Protein AF-A0A7C3ARA4-F1 (afdb_monomer_lite)

Sequence (103 aa):
MDFLKGLVISLLSLFLFLSLSMFGEMLMLNHTLLDPDFVISQVDRLNIPSLAEELLSEQISQEEEFMAEVLSNTVADLEPWMKEQASVLIHSGYTTLWKGVKA

Structure (mmCIF, N/CA/C/O backbone):
data_AF-A0A7C3ARA4-F1
#
_entry.id   AF-A0A7C3ARA4-F1
#
loop_
_atom_site.group_PDB
_atom_site.id
_atom_site.type_symbol
_atom_site.label_atom_id
_atom_site.label_alt_id
_atom_site.label_comp_id
_atom_site.label_asym_id
_atom_site.label_entity_id
_atom_site.label_seq_id
_atom_site.pdbx_PDB_ins_code
_atom_site.Cartn_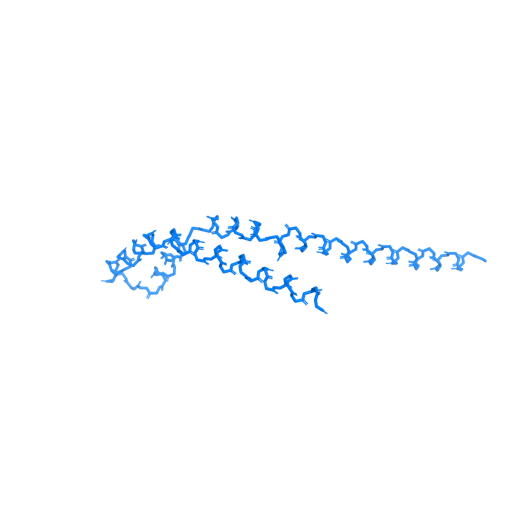x
_atom_site.Cartn_y
_atom_site.Cartn_z
_atom_site.occupancy
_atom_site.B_iso_or_equiv
_atom_site.auth_seq_id
_atom_site.auth_comp_id
_atom_site.auth_asym_id
_atom_site.auth_atom_id
_atom_site.pdbx_PDB_model_num
ATOM 1 N N . MET A 1 1 ? 35.721 9.529 -36.035 1.00 63.72 1 MET A N 1
ATOM 2 C CA . MET A 1 1 ? 34.498 8.685 -36.036 1.00 63.72 1 MET A CA 1
ATOM 3 C C . MET A 1 1 ? 34.077 8.278 -34.623 1.00 63.72 1 MET A C 1
ATOM 5 O O . MET A 1 1 ? 32.990 7.740 -34.454 1.00 63.72 1 MET A O 1
ATOM 9 N N . ASP A 1 2 ? 34.886 8.586 -33.608 1.00 78.88 2 ASP A N 1
ATOM 10 C CA . ASP A 1 2 ? 34.669 8.121 -32.233 1.00 78.88 2 ASP A CA 1
ATOM 11 C C . ASP A 1 2 ? 33.705 9.016 -31.445 1.00 78.88 2 ASP A C 1
ATOM 13 O O . ASP A 1 2 ? 32.914 8.517 -30.652 1.00 78.88 2 ASP A O 1
ATOM 17 N N . PHE A 1 3 ? 33.665 10.316 -31.758 1.00 84.88 3 PHE A N 1
ATOM 18 C CA . PHE A 1 3 ? 32.696 11.253 -31.178 1.00 84.88 3 PHE A CA 1
ATOM 19 C C . PHE A 1 3 ? 31.244 10.912 -31.550 1.00 84.88 3 PHE A C 1
ATOM 21 O O . PHE A 1 3 ? 30.381 10.840 -30.680 1.00 84.88 3 PHE A O 1
ATOM 28 N N . LEU A 1 4 ? 30.975 10.626 -32.833 1.00 90.44 4 LEU A N 1
ATOM 29 C CA . LEU A 1 4 ? 29.634 10.237 -33.290 1.00 90.44 4 LEU A CA 1
ATOM 30 C C . LEU A 1 4 ? 29.177 8.922 -32.640 1.00 90.44 4 LEU A C 1
ATOM 32 O O . LEU A 1 4 ? 28.020 8.795 -32.255 1.00 90.44 4 LEU A O 1
ATOM 36 N N . LYS A 1 5 ? 30.094 7.958 -32.484 1.00 88.75 5 LYS A N 1
ATOM 37 C CA . LYS A 1 5 ? 29.816 6.694 -31.790 1.00 88.75 5 LYS A CA 1
ATOM 38 C C . LYS A 1 5 ? 29.474 6.927 -30.320 1.00 88.75 5 LYS A C 1
ATOM 40 O O . LYS A 1 5 ? 28.492 6.368 -29.847 1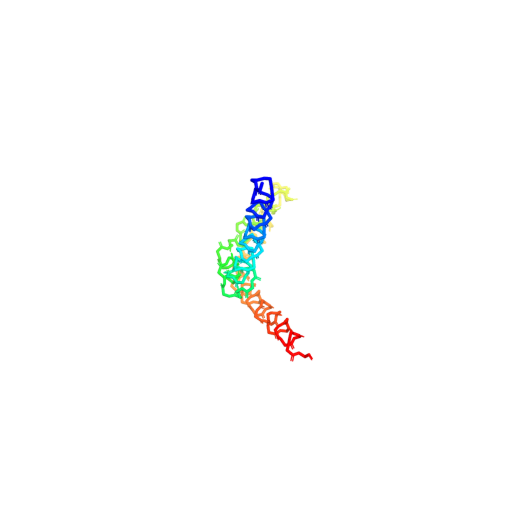.00 88.75 5 LYS A O 1
ATOM 45 N N . GLY A 1 6 ? 30.229 7.778 -29.624 1.00 90.38 6 GLY A N 1
ATOM 46 C CA . GLY A 1 6 ? 29.935 8.154 -28.240 1.00 90.38 6 GLY A CA 1
ATOM 47 C C . GLY A 1 6 ? 28.564 8.819 -28.090 1.00 90.38 6 GLY A C 1
ATOM 48 O O . GLY A 1 6 ? 27.806 8.465 -27.190 1.00 90.38 6 GLY A O 1
ATOM 49 N N . LEU A 1 7 ? 28.208 9.713 -29.018 1.00 93.06 7 LEU A N 1
ATOM 50 C CA . LEU A 1 7 ? 26.913 10.395 -29.022 1.00 93.06 7 LEU A CA 1
ATOM 51 C C . LEU A 1 7 ? 25.751 9.420 -29.256 1.00 93.06 7 LEU A C 1
ATOM 53 O O . LEU A 1 7 ? 24.760 9.472 -28.534 1.00 93.06 7 LEU A O 1
ATOM 57 N N . VAL A 1 8 ? 25.887 8.484 -30.200 1.00 95.06 8 VAL A N 1
ATOM 58 C CA . VAL A 1 8 ? 24.871 7.448 -30.458 1.00 95.06 8 VAL A CA 1
ATOM 59 C C . VAL A 1 8 ? 24.712 6.507 -29.263 1.00 95.06 8 VAL A C 1
ATOM 61 O O . VAL A 1 8 ? 23.586 6.201 -28.882 1.00 95.06 8 VAL A O 1
ATOM 64 N N . ILE A 1 9 ? 25.812 6.077 -28.638 1.00 95.06 9 ILE A N 1
ATOM 65 C CA . ILE A 1 9 ? 25.767 5.196 -27.460 1.00 95.06 9 ILE A CA 1
ATOM 66 C C . ILE A 1 9 ? 25.109 5.911 -26.277 1.00 95.06 9 ILE A C 1
ATOM 68 O O . ILE A 1 9 ? 24.268 5.323 -25.597 1.00 95.06 9 ILE A O 1
ATOM 72 N N . SER A 1 10 ? 25.442 7.183 -26.050 1.00 94.69 10 SER A N 1
ATOM 73 C CA . SER A 1 10 ? 24.817 7.998 -25.005 1.00 94.69 10 SER A CA 1
ATOM 74 C C . SER A 1 10 ? 23.316 8.169 -25.244 1.00 94.69 10 SER A C 1
ATOM 76 O O . SER A 1 10 ? 22.527 7.924 -24.333 1.00 94.69 10 SER A O 1
ATOM 78 N N . LEU A 1 11 ? 22.912 8.497 -26.475 1.00 95.44 11 LEU A N 1
ATOM 79 C CA . LEU A 1 11 ? 21.505 8.669 -26.834 1.00 95.44 11 LEU A CA 1
ATOM 80 C C . LEU A 1 11 ? 20.716 7.360 -26.691 1.00 95.44 11 LEU A C 1
ATOM 82 O O . LEU A 1 11 ? 19.608 7.363 -26.163 1.00 95.44 11 LEU A O 1
ATOM 86 N N . LEU A 1 12 ? 21.304 6.235 -27.104 1.00 95.19 12 LEU A N 1
ATOM 87 C CA . LEU A 1 12 ? 20.699 4.911 -26.966 1.00 95.19 12 LEU A CA 1
ATOM 88 C C . LEU A 1 12 ? 20.536 4.514 -25.493 1.00 95.19 12 LEU A C 1
ATOM 90 O O . LEU A 1 12 ? 19.495 3.988 -25.109 1.00 95.19 12 LEU A O 1
ATOM 94 N N . SER A 1 13 ? 21.541 4.806 -24.666 1.00 94.44 13 SER A N 1
ATOM 95 C CA . SER A 1 13 ? 21.509 4.522 -23.227 1.00 94.44 13 SER A CA 1
ATOM 96 C C . SER A 1 13 ? 20.455 5.369 -22.518 1.00 94.44 13 SER A C 1
ATOM 98 O O . SER A 1 13 ? 19.724 4.858 -21.676 1.00 94.44 13 SER A O 1
ATOM 100 N N . LEU A 1 14 ? 20.329 6.643 -22.902 1.00 95.94 14 LEU A N 1
ATOM 101 C CA . LEU A 1 14 ? 19.285 7.539 -22.412 1.00 95.94 14 LEU A CA 1
ATOM 102 C C . LEU A 1 14 ? 17.892 7.027 -22.797 1.00 95.94 14 LEU A C 1
ATOM 104 O O . LEU A 1 14 ? 17.004 6.962 -21.954 1.00 95.94 14 LEU A O 1
ATOM 108 N N . PHE A 1 15 ? 17.705 6.626 -24.055 1.00 95.25 15 PHE A N 1
ATOM 109 C CA . PHE A 1 15 ? 16.422 6.113 -24.530 1.00 95.25 15 PHE A CA 1
ATOM 110 C C . PHE A 1 15 ? 16.018 4.832 -23.794 1.00 95.25 15 PHE A C 1
ATOM 112 O O . PHE A 1 15 ? 14.872 4.681 -23.374 1.00 95.25 15 PHE A O 1
ATOM 119 N N . LEU A 1 16 ? 16.979 3.934 -23.575 1.00 94.06 16 LEU A N 1
ATOM 120 C CA . LEU A 1 16 ? 16.767 2.701 -22.828 1.00 94.06 16 LEU A CA 1
ATOM 121 C C . LEU A 1 16 ? 16.455 2.978 -21.351 1.00 94.06 16 LEU A C 1
ATOM 123 O O . LEU A 1 16 ? 15.539 2.375 -20.799 1.00 94.06 16 LEU A O 1
ATOM 127 N N . PHE A 1 17 ? 17.156 3.929 -20.733 1.00 95.56 17 PHE A N 1
ATOM 128 C CA . PHE A 1 17 ? 16.892 4.363 -19.362 1.00 95.56 17 PHE A CA 1
ATOM 129 C C . PHE A 1 17 ? 15.484 4.950 -19.197 1.00 95.56 17 PHE A C 1
ATOM 131 O O . PHE A 1 17 ? 14.776 4.6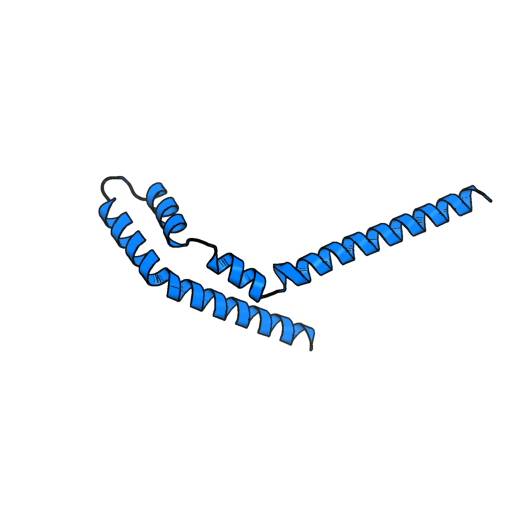00 -18.252 1.00 95.56 17 PHE A O 1
ATOM 138 N N . LEU A 1 18 ? 15.054 5.799 -20.135 1.00 93.31 18 LEU A N 1
ATOM 139 C CA . LEU A 1 18 ? 13.709 6.375 -20.137 1.00 93.31 18 LEU A CA 1
ATOM 140 C C . LEU A 1 18 ? 12.639 5.299 -20.331 1.00 93.31 18 LEU A C 1
ATOM 142 O O . LEU A 1 18 ? 11.655 5.278 -19.594 1.00 93.31 18 LEU A O 1
ATOM 146 N N . SER A 1 19 ? 12.858 4.375 -21.272 1.00 93.69 19 SER A N 1
ATOM 147 C CA . SER A 1 19 ? 11.951 3.249 -21.500 1.00 93.69 19 SER A CA 1
ATOM 148 C C . SER A 1 19 ? 11.796 2.395 -20.245 1.00 93.69 19 SER A C 1
ATOM 150 O O . SER A 1 19 ? 10.679 2.013 -19.908 1.00 93.69 19 SER A O 1
ATOM 152 N N . LEU A 1 20 ? 12.895 2.094 -19.550 1.00 90.94 20 LEU A N 1
ATOM 153 C CA . LEU A 1 20 ? 12.864 1.246 -18.362 1.00 90.94 20 LEU A CA 1
ATOM 154 C C . LEU A 1 20 ? 12.254 1.968 -17.154 1.00 90.94 20 LEU A C 1
ATOM 156 O O . LEU A 1 20 ? 11.509 1.344 -16.405 1.00 90.94 20 LEU A O 1
ATOM 160 N N . SER A 1 21 ? 12.513 3.271 -16.994 1.00 90.50 21 SER A N 1
ATOM 161 C CA . SER A 1 21 ? 11.901 4.080 -15.928 1.00 90.50 21 SER A CA 1
ATOM 162 C C . SER A 1 21 ? 10.385 4.157 -16.086 1.00 90.50 21 SER A C 1
ATOM 164 O O . SER A 1 21 ? 9.661 3.785 -15.168 1.00 90.50 21 SER A O 1
ATOM 166 N N . MET A 1 22 ? 9.892 4.554 -17.267 1.00 88.75 22 MET A N 1
ATOM 167 C CA . MET A 1 22 ? 8.445 4.660 -17.498 1.00 88.75 22 MET A CA 1
ATOM 168 C C . MET A 1 22 ? 7.750 3.302 -17.396 1.00 88.75 22 MET A C 1
ATOM 170 O O . MET A 1 22 ? 6.674 3.201 -16.816 1.00 88.75 22 MET A O 1
ATOM 174 N N . PHE A 1 23 ? 8.357 2.246 -17.944 1.00 85.50 23 PHE A N 1
ATOM 175 C CA . PHE A 1 23 ? 7.773 0.909 -17.887 1.00 85.50 23 PHE A CA 1
ATOM 176 C C . PHE A 1 23 ? 7.777 0.339 -16.464 1.00 85.50 23 PHE A C 1
ATOM 178 O O . PHE A 1 23 ? 6.808 -0.301 -16.066 1.00 85.50 23 PHE A O 1
ATOM 185 N N . GLY A 1 24 ? 8.825 0.604 -15.680 1.00 84.00 24 GLY A N 1
ATOM 186 C CA . GLY A 1 24 ? 8.902 0.211 -14.275 1.00 84.00 24 GLY A CA 1
ATOM 187 C C . GLY A 1 24 ? 7.809 0.867 -13.435 1.00 84.00 24 GLY A C 1
ATOM 188 O O . GLY A 1 24 ? 7.090 0.170 -12.721 1.00 84.00 24 GLY A O 1
ATOM 189 N N . GLU A 1 25 ? 7.626 2.181 -13.576 1.00 80.31 25 GLU A N 1
ATOM 190 C CA . GLU A 1 25 ? 6.548 2.909 -12.899 1.00 80.31 25 GLU A CA 1
ATOM 191 C C . GLU A 1 25 ? 5.169 2.428 -13.358 1.00 80.31 25 GLU A C 1
ATOM 193 O O . GLU A 1 25 ? 4.314 2.140 -12.526 1.00 80.31 25 GLU A O 1
ATOM 198 N N . MET A 1 26 ? 4.955 2.257 -14.665 1.00 79.69 26 MET A N 1
ATOM 199 C CA . MET A 1 26 ? 3.679 1.787 -15.210 1.00 79.69 26 MET A CA 1
ATOM 200 C C . MET A 1 26 ? 3.327 0.373 -14.737 1.00 79.69 26 MET A C 1
ATOM 202 O O . MET A 1 26 ? 2.176 0.119 -14.390 1.00 79.69 26 MET A O 1
ATOM 206 N N . LEU A 1 27 ? 4.297 -0.544 -14.686 1.00 78.25 27 LEU A N 1
ATOM 207 C CA . LEU A 1 27 ? 4.092 -1.885 -14.136 1.00 78.25 27 LEU A CA 1
ATOM 208 C C . LEU A 1 27 ? 3.799 -1.840 -12.639 1.00 78.25 27 LEU A C 1
ATOM 210 O O . LEU A 1 27 ? 2.893 -2.529 -12.175 1.00 78.25 27 LEU A O 1
ATOM 214 N N . MET A 1 28 ? 4.540 -1.029 -11.885 1.00 77.38 28 MET A N 1
ATOM 215 C CA . MET A 1 28 ? 4.319 -0.889 -10.451 1.00 77.38 28 MET A CA 1
ATOM 216 C C . MET A 1 28 ? 2.924 -0.326 -10.176 1.00 77.38 28 MET A C 1
ATOM 218 O O . MET A 1 28 ? 2.210 -0.872 -9.341 1.00 77.38 28 MET A O 1
ATOM 222 N N . LEU A 1 29 ? 2.491 0.690 -10.927 1.00 73.81 29 LEU A N 1
ATOM 223 C CA . LEU A 1 29 ? 1.132 1.226 -10.875 1.00 73.81 29 LEU A CA 1
ATOM 224 C C . LEU A 1 29 ? 0.100 0.160 -11.252 1.00 73.81 29 LEU A C 1
ATOM 226 O O . LEU A 1 29 ? -0.872 -0.003 -10.524 1.00 73.81 29 LEU A O 1
ATOM 230 N N . ASN A 1 30 ? 0.336 -0.608 -12.321 1.00 70.12 30 ASN A N 1
ATOM 231 C CA . ASN A 1 30 ? -0.562 -1.677 -12.760 1.00 70.12 30 ASN A CA 1
ATOM 232 C C . ASN A 1 30 ? -0.787 -2.753 -11.682 1.00 70.12 30 ASN A C 1
ATOM 234 O O . ASN A 1 30 ? -1.889 -3.266 -11.550 1.00 70.12 30 ASN A O 1
ATOM 238 N N . HIS A 1 31 ? 0.253 -3.078 -10.912 1.00 66.75 31 HIS A N 1
ATOM 239 C CA . HIS A 1 31 ? 0.219 -4.117 -9.878 1.00 66.75 31 HIS A CA 1
ATOM 240 C C . HIS A 1 31 ? -0.081 -3.608 -8.459 1.00 66.75 31 HIS A C 1
ATOM 242 O O . HIS A 1 31 ? -0.200 -4.419 -7.548 1.00 66.75 31 HIS A O 1
ATOM 248 N N . THR A 1 32 ? -0.168 -2.292 -8.243 1.00 70.19 32 THR A N 1
ATOM 249 C CA . THR A 1 32 ? -0.464 -1.712 -6.920 1.00 70.19 32 THR A CA 1
ATOM 250 C C . THR A 1 32 ? -1.689 -0.808 -6.974 1.00 70.19 32 THR A C 1
ATOM 252 O O . THR A 1 32 ? -2.744 -1.160 -6.461 1.00 70.19 32 THR A O 1
ATOM 255 N N . LEU A 1 33 ? -1.571 0.350 -7.624 1.00 64.62 33 LEU A N 1
ATOM 256 C CA . LEU A 1 33 ? -2.615 1.376 -7.696 1.00 64.62 33 LEU A CA 1
ATOM 257 C C . LEU A 1 33 ? -3.712 1.098 -8.716 1.00 64.62 33 LEU A C 1
ATOM 259 O O . LEU A 1 33 ? -4.685 1.846 -8.728 1.00 64.62 33 LEU A O 1
ATOM 263 N N . LEU A 1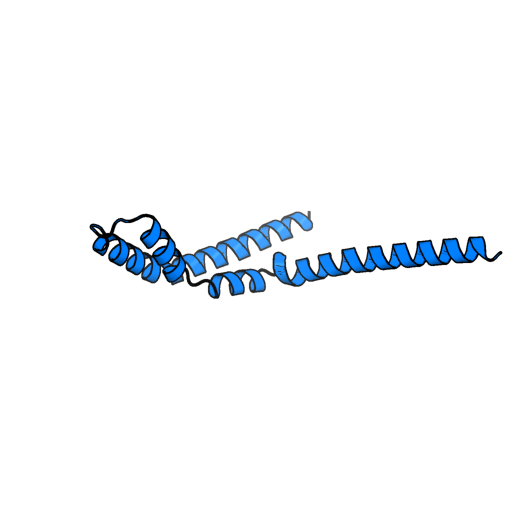 34 ? -3.537 0.104 -9.587 1.00 66.25 34 LEU A N 1
ATOM 264 C CA . LEU A 1 34 ? -4.539 -0.313 -10.563 1.00 66.25 34 LEU A CA 1
ATOM 265 C C . LEU A 1 34 ? -5.045 -1.750 -10.333 1.00 66.25 34 LEU A C 1
ATOM 267 O O . LEU A 1 34 ? -5.851 -2.247 -11.122 1.00 66.25 34 LEU A O 1
ATOM 271 N N . ASP A 1 35 ? -4.589 -2.406 -9.267 1.00 72.75 35 ASP A N 1
ATOM 272 C CA . ASP A 1 35 ? -5.109 -3.702 -8.853 1.00 72.75 35 ASP A CA 1
ATOM 273 C C . ASP A 1 35 ? -6.117 -3.496 -7.704 1.00 72.75 35 ASP A C 1
ATOM 275 O O . ASP A 1 35 ? -5.715 -3.133 -6.590 1.00 72.75 35 ASP A O 1
ATOM 279 N N . PRO A 1 36 ? -7.431 -3.680 -7.943 1.00 72.62 36 PRO A N 1
ATOM 280 C CA . PRO A 1 36 ? -8.437 -3.529 -6.898 1.00 72.62 36 PRO A CA 1
ATOM 281 C C . PRO A 1 36 ? -8.189 -4.478 -5.722 1.00 72.62 36 PRO A C 1
ATOM 283 O O . PRO A 1 36 ? -8.414 -4.075 -4.582 1.00 72.62 36 PRO A O 1
ATOM 286 N N . ASP A 1 37 ? -7.665 -5.682 -5.968 1.00 78.19 37 ASP A N 1
ATOM 287 C CA . ASP A 1 37 ? -7.417 -6.675 -4.921 1.00 78.19 37 ASP A CA 1
ATOM 288 C C . ASP A 1 37 ? -6.264 -6.225 -4.009 1.00 78.19 37 ASP A C 1
ATOM 290 O O . ASP A 1 37 ? -6.333 -6.375 -2.785 1.00 78.19 37 ASP A O 1
ATOM 294 N N . PHE A 1 38 ? -5.235 -5.580 -4.576 1.00 79.81 38 PHE A N 1
ATOM 295 C CA . PHE A 1 38 ? -4.161 -4.969 -3.793 1.00 79.81 38 PHE A CA 1
ATOM 296 C C . PHE A 1 38 ? -4.701 -3.865 -2.879 1.00 79.81 38 PHE A C 1
ATOM 298 O O . PHE A 1 38 ? -4.406 -3.871 -1.682 1.00 79.81 38 PHE A O 1
ATOM 305 N N . VAL A 1 39 ? -5.515 -2.942 -3.402 1.00 79.56 39 VAL A N 1
ATOM 306 C CA . VAL A 1 39 ? -6.072 -1.830 -2.609 1.00 79.56 39 VAL A CA 1
ATOM 307 C C . VAL A 1 39 ? -6.999 -2.347 -1.506 1.00 79.56 39 VAL A C 1
ATOM 309 O O . VAL A 1 39 ? -6.866 -1.917 -0.360 1.00 79.56 39 VAL A O 1
ATOM 312 N N . ILE A 1 40 ? -7.872 -3.313 -1.810 1.00 82.31 40 ILE A N 1
ATOM 313 C CA . ILE A 1 40 ? -8.755 -3.953 -0.822 1.00 82.31 40 ILE A CA 1
ATOM 314 C C . ILE A 1 40 ? -7.927 -4.611 0.284 1.00 82.31 40 ILE A C 1
ATOM 316 O O . ILE A 1 40 ? -8.192 -4.383 1.460 1.00 82.31 40 ILE A O 1
ATOM 320 N N . SER A 1 41 ? -6.850 -5.323 -0.065 1.00 83.06 41 SER A N 1
ATOM 321 C CA . SER A 1 41 ? -5.974 -5.946 0.933 1.00 83.06 41 SER A CA 1
ATOM 322 C C . SER A 1 41 ? -5.292 -4.933 1.863 1.00 83.06 41 SER A C 1
ATOM 324 O O . SER A 1 41 ? -5.053 -5.241 3.028 1.00 83.06 41 SER A O 1
ATOM 326 N N . GLN A 1 42 ? -4.981 -3.717 1.394 1.00 81.94 42 GLN A N 1
ATOM 327 C CA . GLN A 1 42 ? -4.424 -2.676 2.266 1.00 81.94 42 GLN A CA 1
ATOM 328 C C . GLN A 1 42 ? -5.486 -2.090 3.201 1.00 81.94 42 GLN A C 1
ATOM 330 O O . GLN A 1 42 ? -5.178 -1.814 4.359 1.00 81.94 42 GLN A O 1
ATOM 335 N N . VAL A 1 43 ? -6.726 -1.940 2.726 1.00 81.94 43 VAL A N 1
ATOM 336 C CA . VAL A 1 43 ? -7.864 -1.499 3.550 1.00 81.94 43 VAL A CA 1
ATOM 337 C C . VAL A 1 43 ? -8.212 -2.544 4.612 1.00 81.94 43 VAL A C 1
ATOM 339 O O . VAL A 1 43 ? -8.420 -2.189 5.768 1.00 81.94 43 VAL A O 1
ATOM 342 N N . ASP A 1 44 ? -8.188 -3.832 4.273 1.00 83.00 44 ASP A N 1
ATOM 343 C CA . ASP A 1 44 ? -8.431 -4.912 5.237 1.00 83.00 44 ASP A CA 1
ATOM 344 C C . ASP A 1 44 ? -7.353 -4.988 6.323 1.00 83.00 44 ASP A C 1
ATOM 346 O O . ASP A 1 44 ? -7.647 -5.315 7.476 1.00 83.00 44 ASP A O 1
ATOM 350 N N . ARG A 1 45 ? -6.107 -4.654 5.971 1.00 83.81 45 ARG A N 1
ATOM 351 C CA . ARG A 1 45 ? -4.979 -4.582 6.910 1.00 83.81 45 ARG A CA 1
ATOM 352 C C . ARG A 1 45 ? -5.030 -3.358 7.820 1.00 83.81 45 ARG A C 1
ATOM 354 O O . ARG A 1 45 ? -4.327 -3.346 8.830 1.00 83.81 45 ARG A O 1
ATOM 361 N N . LEU A 1 46 ? -5.815 -2.342 7.472 1.00 84.19 46 LEU A N 1
ATOM 362 C CA . LEU A 1 46 ? -6.019 -1.178 8.318 1.00 84.19 46 LEU A CA 1
ATOM 363 C C . LEU A 1 46 ? -6.893 -1.573 9.516 1.00 84.19 46 LEU A C 1
ATOM 365 O O . LEU A 1 46 ? -8.009 -2.071 9.355 1.00 84.19 46 LEU A O 1
ATOM 369 N N . ASN A 1 47 ? -6.383 -1.334 10.721 1.00 83.50 47 ASN A N 1
ATOM 370 C CA . ASN A 1 47 ? -7.158 -1.459 11.948 1.00 83.50 47 ASN A CA 1
ATOM 371 C C . ASN A 1 47 ? -7.879 -0.122 12.186 1.00 83.50 47 ASN A C 1
ATOM 373 O O . ASN A 1 47 ? -7.323 0.821 12.750 1.00 83.50 47 ASN A O 1
ATOM 377 N N . ILE A 1 48 ? -9.099 -0.020 11.650 1.00 82.88 48 ILE A N 1
ATOM 378 C CA . ILE A 1 48 ? -9.932 1.185 11.754 1.00 82.88 48 ILE A CA 1
ATOM 379 C C . ILE A 1 48 ? -10.243 1.529 13.223 1.00 82.88 48 ILE A C 1
ATOM 381 O O . ILE A 1 48 ? -10.120 2.706 13.568 1.00 82.88 48 ILE A O 1
ATOM 385 N N . PRO A 1 49 ? -10.559 0.556 14.104 1.00 83.19 49 PRO A N 1
ATOM 386 C CA . PRO A 1 49 ? -10.760 0.827 15.528 1.00 83.19 49 PRO A CA 1
ATOM 387 C C . PRO A 1 49 ? -9.564 1.495 16.202 1.00 83.19 49 PRO A C 1
ATOM 389 O O . PRO A 1 49 ? -9.746 2.511 16.864 1.00 83.19 49 PRO A O 1
ATOM 392 N N . SER A 1 50 ? -8.338 1.009 15.976 1.00 83.25 50 SER A N 1
ATOM 393 C CA . SER A 1 50 ? -7.154 1.608 16.612 1.00 83.25 50 SER A CA 1
ATOM 394 C C . SER A 1 50 ? -6.877 3.033 16.134 1.00 83.25 50 SER A C 1
ATOM 396 O O . SER A 1 50 ? -6.440 3.870 16.914 1.00 83.25 50 SER A O 1
ATOM 398 N N . LEU A 1 51 ? -7.150 3.329 14.857 1.00 84.25 51 LEU A N 1
ATOM 399 C CA . LEU A 1 51 ? -6.994 4.686 14.324 1.00 84.25 51 LEU A CA 1
ATOM 400 C C . LEU A 1 51 ? -8.064 5.635 14.866 1.00 84.25 51 LEU A C 1
ATOM 402 O O . LEU A 1 51 ? -7.786 6.803 15.120 1.00 84.25 51 LEU A O 1
ATOM 406 N N . ALA A 1 52 ? -9.292 5.145 15.034 1.00 82.69 52 ALA A N 1
ATOM 407 C CA . ALA A 1 52 ? -10.353 5.924 15.648 1.00 82.69 52 ALA A CA 1
ATOM 408 C C . ALA A 1 52 ? -10.063 6.182 17.128 1.00 82.69 52 ALA A C 1
ATOM 410 O O . ALA A 1 52 ? -10.243 7.304 17.578 1.00 82.69 52 ALA A O 1
ATOM 411 N N . GLU A 1 53 ? -9.572 5.188 17.866 1.00 81.62 53 GLU A N 1
ATOM 412 C CA . GLU A 1 53 ? -9.165 5.341 19.263 1.00 81.62 53 GLU A CA 1
ATOM 413 C C . GLU A 1 53 ? -8.057 6.390 19.418 1.00 81.62 53 GLU A C 1
ATOM 415 O O . GLU A 1 53 ? -8.186 7.286 20.247 1.00 81.62 53 GLU A O 1
ATOM 420 N N . GLU A 1 54 ? -7.025 6.351 18.569 1.00 82.25 54 GLU A N 1
ATOM 421 C CA . GLU A 1 54 ? -5.951 7.351 18.555 1.00 82.25 54 GLU A CA 1
ATOM 422 C C . GLU A 1 54 ? -6.507 8.765 18.310 1.00 82.25 54 GLU A C 1
ATOM 424 O O . GLU A 1 54 ? -6.279 9.671 19.112 1.00 82.25 54 GLU A O 1
ATOM 429 N N . LEU A 1 55 ? -7.337 8.945 17.277 1.00 82.94 55 LEU A N 1
ATOM 430 C CA . LEU A 1 55 ? -7.946 10.242 16.953 1.00 82.94 55 LEU A CA 1
ATOM 431 C C . LEU A 1 55 ? -8.907 10.752 18.036 1.00 82.94 55 LEU A C 1
ATOM 433 O O . LEU A 1 55 ? -8.955 11.951 18.313 1.00 82.94 55 LEU A O 1
ATOM 437 N N . LEU A 1 56 ? -9.683 9.856 18.647 1.00 82.62 56 LEU A N 1
ATOM 438 C CA . LEU A 1 56 ? -10.604 10.188 19.731 1.00 82.62 56 LEU A CA 1
ATOM 439 C C . LEU A 1 56 ? -9.835 10.540 21.007 1.00 82.62 56 LEU A C 1
ATOM 441 O O . LEU A 1 56 ? -10.226 11.475 21.699 1.00 82.62 56 LEU A O 1
ATOM 445 N N . SER A 1 57 ? -8.718 9.865 21.282 1.00 77.81 57 SER A N 1
ATOM 446 C CA . SER A 1 57 ? -7.853 10.160 22.429 1.00 77.81 57 SER A CA 1
ATOM 447 C C . SER A 1 57 ? -7.160 11.522 22.325 1.00 77.81 57 SER A C 1
ATOM 449 O O . SER A 1 57 ? -6.899 12.159 23.342 1.00 77.81 57 SER A O 1
ATOM 451 N N . GLU A 1 58 ? -6.907 12.008 21.105 1.00 80.69 58 GLU A N 1
ATOM 452 C CA . GLU A 1 58 ? -6.365 13.351 20.878 1.00 80.69 58 GLU A CA 1
ATOM 453 C C . GLU A 1 58 ? -7.428 14.457 20.986 1.00 80.69 58 GLU A C 1
ATOM 455 O O . GLU A 1 58 ? -7.098 15.598 21.314 1.00 80.69 58 GLU A O 1
ATOM 460 N N . GLN A 1 59 ? -8.698 14.148 20.695 1.00 76.25 59 GLN A N 1
ATOM 461 C CA . GLN A 1 59 ? -9.784 15.137 20.647 1.00 76.25 59 GLN A CA 1
ATOM 462 C C . GLN A 1 59 ? -10.632 15.211 21.919 1.00 76.25 59 GLN A C 1
ATOM 464 O O . GLN A 1 59 ? -11.222 16.261 22.182 1.00 76.25 59 GLN A O 1
ATOM 469 N N . ILE A 1 60 ? -10.717 14.129 22.691 1.00 76.00 60 ILE A N 1
ATOM 470 C CA . ILE A 1 60 ? -11.611 14.015 23.845 1.00 76.00 60 ILE A CA 1
ATOM 471 C C . ILE A 1 60 ? -10.800 14.169 25.138 1.00 76.00 60 ILE A C 1
ATOM 473 O O . ILE A 1 60 ? -9.767 13.531 25.331 1.00 76.00 60 ILE A O 1
ATOM 477 N N . SER A 1 61 ? -11.251 15.050 26.036 1.00 66.56 61 SER A N 1
ATOM 478 C CA . SER A 1 61 ? -10.630 15.237 27.351 1.00 66.56 61 SER A CA 1
ATOM 479 C C . SER A 1 61 ? -10.915 14.039 28.271 1.00 66.56 61 SER A C 1
ATOM 481 O O . SER A 1 61 ? -11.932 13.366 28.132 1.00 66.56 61 SER A O 1
ATOM 483 N N . GLN A 1 62 ? -10.051 13.789 29.265 1.00 65.62 62 GLN A N 1
ATOM 484 C CA . GLN A 1 62 ? -10.204 12.669 30.219 1.00 65.62 62 GLN A CA 1
ATOM 485 C C . GLN A 1 62 ? -11.571 12.600 30.934 1.00 65.62 62 GLN A C 1
ATOM 487 O O . GLN A 1 62 ? -11.959 11.538 31.407 1.00 65.62 62 GLN A O 1
ATOM 492 N N . GLU A 1 63 ? -12.318 13.702 31.030 1.00 64.38 63 GLU A N 1
ATOM 493 C CA . GLU A 1 63 ? -13.652 13.719 31.655 1.00 64.38 63 GLU A CA 1
ATOM 494 C C . GLU A 1 63 ? -14.742 13.070 30.784 1.00 64.38 63 GLU A C 1
ATOM 496 O O . GLU A 1 63 ? -15.800 12.695 31.290 1.00 64.38 63 GLU A O 1
ATOM 501 N N . GLU A 1 64 ? -14.473 12.880 29.493 1.00 73.00 64 GLU A N 1
ATOM 502 C CA . GLU A 1 64 ? -15.377 12.292 28.503 1.00 73.00 64 GLU A CA 1
ATOM 503 C C . GLU A 1 64 ? -14.866 10.926 27.999 1.00 73.00 64 GLU A C 1
ATOM 505 O O . GLU A 1 64 ? -15.338 10.408 26.989 1.00 73.00 64 GLU A O 1
ATOM 510 N N . GLU A 1 65 ? -13.940 10.292 28.726 1.00 71.19 65 GLU A N 1
ATOM 511 C CA . GLU A 1 65 ? -13.337 8.989 28.388 1.00 71.19 65 GLU A CA 1
ATOM 512 C C . GLU A 1 65 ? -14.392 7.887 28.163 1.00 71.19 65 GLU A C 1
ATOM 514 O O . GLU A 1 65 ? -14.280 7.081 27.241 1.00 71.19 65 GLU A O 1
ATOM 519 N N . PHE A 1 66 ? -15.500 7.928 28.910 1.00 75.00 66 PHE A N 1
ATOM 520 C CA . PHE A 1 66 ? -16.652 7.046 28.692 1.00 75.00 66 PHE A CA 1
ATOM 521 C C . PHE A 1 66 ? -17.295 7.224 27.301 1.00 75.00 66 PHE A C 1
ATOM 523 O O . PHE A 1 66 ? -17.728 6.254 26.682 1.00 75.00 66 PHE A O 1
ATOM 530 N N . MET A 1 67 ? -17.349 8.455 26.779 1.00 76.69 67 MET A N 1
ATOM 531 C CA . MET A 1 67 ? -17.842 8.725 25.424 1.00 76.69 67 MET A CA 1
ATOM 532 C C . MET A 1 67 ? -16.857 8.227 24.364 1.00 76.69 67 MET A C 1
ATOM 534 O O . MET A 1 67 ? -17.295 7.694 23.344 1.00 76.69 67 MET A O 1
ATOM 538 N N . ALA A 1 68 ? -15.550 8.351 24.614 1.00 77.50 68 ALA A N 1
ATOM 539 C CA . ALA A 1 68 ? -14.513 7.811 23.737 1.00 77.50 68 ALA A CA 1
ATOM 540 C C . ALA A 1 68 ? -14.604 6.279 23.633 1.00 77.50 68 ALA A C 1
ATOM 542 O O . ALA A 1 68 ? -14.543 5.735 22.531 1.00 77.50 68 ALA A O 1
ATOM 543 N N . GLU A 1 69 ? -14.847 5.583 24.746 1.00 79.12 69 GLU A N 1
ATOM 544 C CA . GLU A 1 69 ? -15.019 4.127 24.771 1.00 79.12 69 GLU A CA 1
ATOM 545 C C . GLU A 1 69 ? -16.287 3.674 24.027 1.00 79.12 69 GLU A C 1
ATOM 547 O O . GLU A 1 69 ? -16.244 2.733 23.233 1.00 79.12 69 GLU A O 1
ATOM 552 N N . VAL A 1 70 ? -17.422 4.359 24.211 1.00 83.94 70 VAL A N 1
ATOM 553 C CA . VAL A 1 70 ? -18.667 4.053 23.477 1.00 83.94 70 VAL A CA 1
ATOM 554 C C . VAL A 1 70 ? -18.496 4.279 21.972 1.00 83.94 70 VAL A C 1
ATOM 556 O O . VAL A 1 70 ? -18.953 3.462 21.167 1.00 83.94 70 VAL A O 1
ATOM 559 N N . LEU A 1 71 ? -17.819 5.361 21.577 1.00 82.88 71 LEU A N 1
ATOM 560 C CA . LEU A 1 71 ? -17.511 5.650 20.177 1.00 82.88 71 LEU A CA 1
ATOM 561 C C . LEU A 1 71 ? -16.550 4.612 19.587 1.00 82.88 71 LEU A C 1
ATOM 563 O O . LEU A 1 71 ? -16.822 4.106 18.502 1.00 82.88 71 LEU A O 1
ATOM 567 N N . SER A 1 72 ? -15.488 4.243 20.307 1.00 82.81 72 SER A N 1
ATOM 568 C CA . SER A 1 72 ? -14.521 3.225 19.874 1.00 82.81 72 SER A CA 1
ATOM 569 C C . SER A 1 72 ? -15.187 1.861 19.667 1.00 82.81 72 SER A C 1
ATOM 571 O O . SER A 1 72 ? -15.055 1.260 18.600 1.00 82.81 72 SER A O 1
ATOM 573 N N . ASN A 1 73 ? -16.019 1.421 20.616 1.00 85.38 73 ASN A N 1
ATOM 574 C CA . ASN A 1 73 ? -16.790 0.182 20.484 1.00 85.38 73 ASN A CA 1
ATOM 575 C C . ASN A 1 73 ? -17.766 0.227 19.298 1.00 85.38 73 ASN A C 1
ATOM 577 O O . ASN A 1 73 ? -17.878 -0.737 18.547 1.00 85.38 73 ASN A O 1
ATOM 581 N N . THR A 1 74 ? -18.424 1.369 19.071 1.00 86.31 74 THR A N 1
ATOM 582 C CA . THR A 1 74 ? -19.307 1.549 17.906 1.00 86.31 74 THR A CA 1
ATOM 583 C C . THR A 1 74 ? -18.524 1.473 16.592 1.00 86.31 74 THR A C 1
ATOM 585 O O . THR A 1 74 ? -18.999 0.892 15.618 1.00 86.31 74 THR A O 1
ATOM 588 N N . VAL A 1 75 ? -17.313 2.037 16.544 1.00 85.62 75 VAL A N 1
ATOM 589 C CA . VAL A 1 75 ? -16.425 1.941 15.376 1.00 85.62 75 VAL A CA 1
ATOM 590 C C . VAL A 1 75 ? -15.960 0.501 15.152 1.00 85.62 75 VAL A C 1
ATOM 592 O O . VAL A 1 75 ? -15.916 0.069 14.002 1.00 85.62 75 VAL A O 1
ATOM 595 N N . ALA A 1 76 ? -15.666 -0.252 16.214 1.00 87.50 76 ALA A N 1
ATOM 596 C CA . ALA A 1 76 ? -15.328 -1.672 16.130 1.00 87.50 76 ALA A CA 1
ATOM 597 C C . ALA A 1 76 ? -16.484 -2.514 15.575 1.00 87.50 76 ALA A C 1
ATOM 599 O O . ALA A 1 76 ? -16.277 -3.316 14.666 1.00 87.50 76 ALA A O 1
ATOM 600 N N . ASP A 1 77 ? -17.712 -2.267 16.028 1.00 89.00 77 ASP A N 1
ATOM 601 C CA . ASP A 1 77 ? -18.901 -2.950 15.509 1.00 89.00 77 ASP A CA 1
ATOM 602 C C . ASP A 1 77 ? -19.186 -2.598 14.038 1.00 89.00 77 ASP A C 1
ATOM 604 O O . ASP A 1 77 ? -19.669 -3.433 13.268 1.00 89.00 77 ASP A O 1
ATOM 608 N N . LEU A 1 78 ? -18.876 -1.365 13.623 1.00 89.44 78 LEU A N 1
ATOM 609 C CA . LEU A 1 78 ? -19.062 -0.886 12.251 1.00 89.44 78 LEU A CA 1
ATOM 610 C C . LEU A 1 78 ? -17.891 -1.222 11.319 1.00 89.44 78 LEU A C 1
ATOM 612 O O . LEU A 1 78 ? -18.047 -1.097 10.102 1.00 89.44 78 LEU A O 1
ATOM 616 N N . GLU A 1 79 ? -16.741 -1.656 11.840 1.00 85.25 79 GLU A N 1
ATOM 617 C CA . GLU A 1 79 ? -15.546 -1.976 11.051 1.00 85.25 79 GLU A CA 1
ATOM 618 C C . GLU A 1 79 ? -15.845 -2.946 9.895 1.00 85.25 79 GLU A C 1
ATOM 620 O O . GLU A 1 79 ? -15.486 -2.617 8.757 1.00 85.25 79 GLU A O 1
ATOM 625 N N . PRO A 1 80 ? -16.539 -4.086 10.104 1.00 87.75 80 PRO A N 1
ATOM 626 C CA . PRO A 1 80 ? -16.824 -5.022 9.019 1.00 87.75 80 PRO A CA 1
ATOM 627 C C . PRO A 1 80 ? -17.680 -4.390 7.916 1.00 87.75 80 PRO A C 1
ATOM 629 O O . PRO A 1 80 ? -17.407 -4.576 6.731 1.00 87.75 80 PRO A O 1
ATOM 632 N N . TRP A 1 81 ? -18.680 -3.588 8.298 1.00 89.31 81 TRP A N 1
ATOM 633 C CA . TRP A 1 81 ? -19.546 -2.890 7.350 1.00 89.31 81 TRP A CA 1
ATOM 634 C C . TRP A 1 81 ? -18.775 -1.828 6.556 1.00 89.31 81 TRP A C 1
ATOM 636 O O . TRP A 1 81 ? -18.930 -1.736 5.339 1.00 89.31 81 TRP A O 1
ATOM 646 N N . MET A 1 82 ? -17.900 -1.059 7.211 1.00 85.81 82 MET A N 1
ATOM 647 C CA . MET A 1 82 ? -17.054 -0.066 6.541 1.00 85.81 82 MET A CA 1
ATOM 648 C C . MET A 1 82 ? -16.087 -0.715 5.547 1.00 85.81 82 MET A C 1
ATOM 650 O O . MET A 1 82 ? -15.928 -0.200 4.439 1.00 85.81 82 MET A O 1
ATOM 654 N N . LYS A 1 83 ? -15.479 -1.853 5.906 1.00 85.25 83 LYS A N 1
ATOM 655 C CA . LYS A 1 83 ? -14.599 -2.622 5.010 1.00 85.25 83 LYS A CA 1
ATOM 656 C C . LYS A 1 83 ? -15.350 -3.139 3.786 1.00 85.25 83 LYS A C 1
ATOM 658 O O . LYS A 1 83 ? -14.872 -2.992 2.662 1.00 85.25 83 LYS A O 1
ATOM 663 N N . GLU A 1 84 ? -16.562 -3.650 3.977 1.00 86.62 84 GLU A N 1
ATOM 664 C CA . GLU A 1 84 ? -17.404 -4.113 2.875 1.00 86.62 84 GLU A CA 1
ATOM 665 C C . GLU A 1 84 ? -17.810 -2.963 1.938 1.00 86.62 84 GLU A C 1
ATOM 667 O O . GLU A 1 84 ? -17.669 -3.076 0.719 1.00 86.62 84 GLU A O 1
ATOM 672 N N . GLN A 1 85 ? -18.224 -1.813 2.482 1.00 85.88 85 GLN A N 1
ATOM 673 C CA . GLN A 1 85 ? -18.533 -0.629 1.670 1.00 85.88 85 GLN A CA 1
ATOM 674 C C . GLN A 1 85 ? -17.305 -0.102 0.922 1.00 85.88 85 GLN A C 1
ATOM 676 O O . GLN A 1 85 ? -17.410 0.247 -0.256 1.00 85.88 85 GLN A O 1
ATOM 681 N N . ALA A 1 86 ? -16.137 -0.072 1.566 1.00 83.19 86 ALA A N 1
ATOM 682 C CA . ALA A 1 86 ? -14.889 0.316 0.922 1.00 83.19 86 ALA A CA 1
ATOM 683 C C . ALA A 1 86 ? -14.552 -0.628 -0.241 1.00 83.19 86 ALA A C 1
ATOM 685 O O . ALA A 1 86 ? -14.255 -0.154 -1.335 1.00 83.19 86 ALA A O 1
ATOM 686 N N . SER A 1 87 ? -14.683 -1.944 -0.049 1.00 83.19 87 SER A N 1
ATOM 687 C CA . SER A 1 87 ? -14.471 -2.940 -1.105 1.00 83.19 87 SER A CA 1
ATOM 688 C C . SER A 1 87 ? -15.420 -2.738 -2.294 1.00 83.19 87 SER A C 1
ATOM 690 O O . SER A 1 87 ? -14.977 -2.678 -3.444 1.00 83.19 87 SER A O 1
ATOM 692 N N . VAL A 1 88 ? -16.714 -2.521 -2.034 1.00 83.38 88 VAL A N 1
ATOM 693 C CA . VAL A 1 88 ? -17.719 -2.243 -3.076 1.00 83.38 88 VAL A CA 1
ATOM 694 C C . VAL A 1 88 ? -17.404 -0.951 -3.834 1.00 83.38 88 VAL A C 1
ATOM 696 O O . VAL A 1 88 ? -17.485 -0.924 -5.065 1.00 83.38 88 VAL A O 1
ATOM 699 N N . LEU A 1 89 ? -17.026 0.118 -3.129 1.00 82.12 89 LEU A N 1
ATOM 700 C CA . LEU A 1 89 ? -16.660 1.399 -3.737 1.00 82.12 89 LEU A CA 1
ATOM 701 C C . LEU A 1 89 ? -15.385 1.292 -4.574 1.00 82.12 89 LEU A C 1
ATOM 703 O O . LEU A 1 89 ? -15.349 1.831 -5.680 1.00 82.12 89 LEU A O 1
ATOM 707 N N . ILE A 1 90 ? -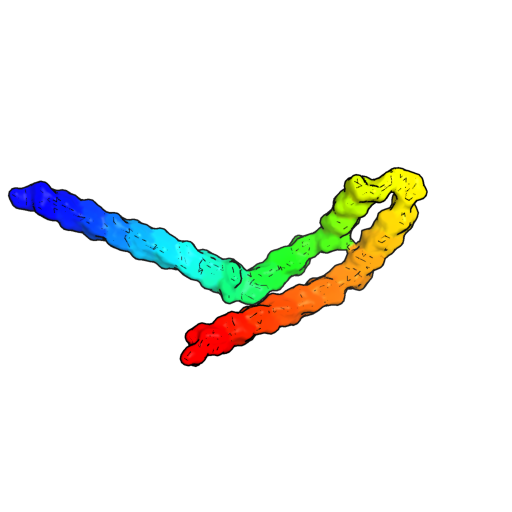14.371 0.575 -4.084 1.00 80.81 90 ILE A N 1
ATOM 708 C CA . ILE A 1 90 ? -13.130 0.310 -4.815 1.00 80.81 90 ILE A CA 1
ATOM 709 C C . ILE A 1 90 ? -13.463 -0.463 -6.092 1.00 80.81 90 ILE A C 1
ATOM 711 O O . ILE A 1 90 ? -13.200 0.036 -7.186 1.00 80.81 90 ILE A O 1
ATOM 715 N N . HIS A 1 91 ? -14.135 -1.613 -6.000 1.00 79.81 91 HIS A N 1
ATOM 716 C CA . HIS A 1 91 ? -14.524 -2.387 -7.181 1.00 79.81 91 HIS A CA 1
ATOM 717 C C . HIS A 1 91 ? -15.367 -1.572 -8.171 1.00 79.81 91 HIS A C 1
ATOM 719 O O . HIS A 1 91 ? -15.098 -1.595 -9.373 1.00 79.81 91 HIS A O 1
ATOM 725 N N . SER A 1 92 ? -16.346 -0.804 -7.688 1.00 77.88 92 SER A N 1
ATOM 726 C CA . SER A 1 92 ? -17.166 0.076 -8.525 1.00 77.88 92 SER A CA 1
ATOM 727 C C . SER A 1 92 ? -16.318 1.135 -9.237 1.00 77.88 92 SER A C 1
ATOM 729 O O . SER A 1 92 ? -16.381 1.254 -10.465 1.00 77.88 92 SER A O 1
ATOM 731 N N . GLY A 1 93 ? -15.450 1.842 -8.509 1.00 73.94 93 GLY A N 1
ATOM 732 C CA . GLY A 1 93 ? -14.534 2.837 -9.068 1.00 73.94 93 GLY A CA 1
ATOM 733 C C . GLY A 1 93 ? -13.668 2.249 -10.179 1.00 73.94 93 GLY A C 1
ATOM 734 O O . GLY A 1 93 ? -13.630 2.784 -11.288 1.00 73.94 93 GLY A O 1
ATOM 735 N N . TYR A 1 94 ? -13.088 1.075 -9.941 1.00 71.81 94 TYR A N 1
ATOM 736 C CA . TYR A 1 94 ? -12.302 0.347 -10.932 1.00 71.81 94 TYR A CA 1
ATOM 737 C C . TYR A 1 94 ? -13.102 -0.068 -12.167 1.00 71.81 94 TYR A C 1
ATOM 739 O O . TYR A 1 94 ? -12.652 0.142 -13.295 1.00 71.81 94 TYR A O 1
ATOM 747 N N . THR A 1 95 ? -14.317 -0.597 -11.992 1.00 71.81 95 THR A N 1
ATOM 748 C CA . THR A 1 95 ? -15.175 -0.973 -13.130 1.00 71.81 95 THR A CA 1
ATOM 749 C C . THR A 1 95 ? -15.554 0.237 -13.990 1.00 71.81 95 THR A C 1
ATOM 751 O O . THR A 1 95 ? -15.698 0.111 -15.209 1.00 71.81 95 THR A O 1
ATOM 754 N N . THR A 1 96 ? -15.673 1.418 -13.376 1.00 65.19 96 THR A N 1
ATOM 755 C CA . THR A 1 96 ? -16.041 2.666 -14.054 1.00 65.19 96 THR A CA 1
ATOM 756 C C . THR A 1 96 ? -14.851 3.263 -14.809 1.00 65.19 96 THR A C 1
ATOM 758 O O . THR A 1 96 ? -14.989 3.622 -15.980 1.00 65.19 96 THR A O 1
ATOM 761 N N . LEU A 1 97 ? -13.663 3.281 -14.193 1.00 61.69 97 LEU A N 1
ATOM 762 C CA . LEU A 1 97 ? -12.413 3.713 -14.830 1.00 61.69 97 LEU A CA 1
ATOM 763 C C . LEU A 1 97 ? -12.056 2.826 -16.033 1.00 61.69 97 LEU A C 1
ATOM 765 O O . LEU A 1 97 ? -11.654 3.330 -17.079 1.00 61.69 97 LEU A O 1
ATOM 769 N N . TRP A 1 98 ? -12.287 1.514 -15.939 1.00 57.25 98 TRP A N 1
ATOM 770 C CA . TRP A 1 98 ? -11.982 0.582 -17.027 1.00 57.25 98 TRP A CA 1
ATOM 771 C C . TRP A 1 98 ? -13.019 0.567 -18.156 1.00 57.25 98 TRP A C 1
ATOM 773 O O . TRP A 1 98 ? -12.670 0.325 -19.312 1.00 57.25 98 TRP A O 1
ATOM 783 N N . LYS A 1 99 ? -14.283 0.913 -17.869 1.00 56.84 99 LYS A N 1
ATOM 784 C CA . LYS A 1 99 ? -15.283 1.201 -18.913 1.00 56.84 99 LYS A CA 1
ATOM 785 C C . LYS A 1 99 ? -14.966 2.480 -19.695 1.00 56.84 99 LYS A C 1
ATOM 787 O O . LYS A 1 99 ? -15.245 2.512 -20.888 1.00 56.84 99 LYS A O 1
ATOM 792 N N . GLY A 1 100 ? -14.372 3.493 -19.060 1.00 52.00 100 GLY A N 1
ATOM 793 C CA . GLY A 1 100 ? -13.988 4.753 -19.712 1.00 52.00 100 GLY A CA 1
ATOM 794 C C . GLY A 1 100 ? -12.777 4.648 -20.648 1.00 52.00 100 GLY A C 1
ATOM 795 O O . GLY A 1 100 ? -12.709 5.376 -21.627 1.00 52.00 100 GLY A O 1
ATOM 796 N N . VAL A 1 101 ? -11.853 3.714 -20.397 1.00 51.44 101 VAL A N 1
ATOM 797 C CA . VAL A 1 101 ? -10.659 3.480 -21.243 1.00 51.44 101 VAL A CA 1
ATOM 798 C C . VAL A 1 101 ? -10.983 2.709 -22.535 1.00 51.44 101 VAL A C 1
ATOM 800 O O . VAL A 1 101 ? -10.178 2.675 -23.463 1.00 51.44 101 VAL A O 1
ATOM 803 N N . LYS A 1 102 ? -12.164 2.084 -22.618 1.00 47.28 102 LYS A N 1
ATOM 804 C CA . LYS A 1 102 ? -12.602 1.273 -23.768 1.00 47.28 102 LYS A CA 1
ATOM 805 C C . LYS A 1 102 ? -13.565 1.988 -24.730 1.00 47.28 102 LYS A C 1
ATOM 807 O O . LYS A 1 102 ? -14.039 1.331 -25.658 1.00 47.28 102 LYS A O 1
ATOM 812 N N . ALA A 1 103 ? -13.872 3.266 -24.495 1.00 44.41 103 ALA A N 1
ATOM 813 C CA . ALA A 1 103 ? -14.723 4.106 -25.345 1.00 44.41 103 ALA A CA 1
ATOM 814 C C . ALA A 1 103 ? -13.869 5.034 -26.218 1.00 44.41 103 ALA A C 1
ATOM 816 O O . ALA A 1 103 ? -14.255 5.233 -27.391 1.00 44.41 103 ALA A O 1
#

Secondary structure 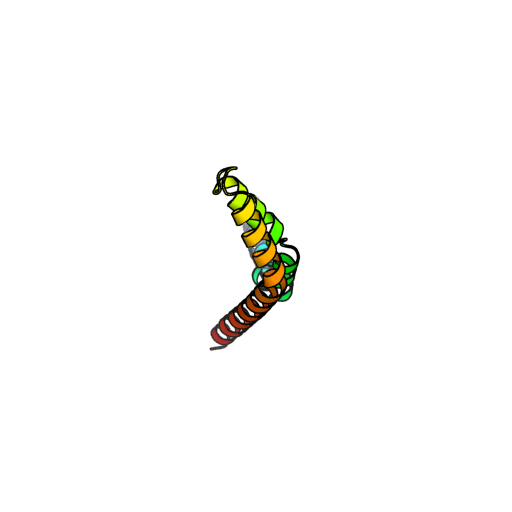(DSSP, 8-state):
-HHHHHHHHHHHHHHHHHHHHHHHHHHHHHHTTT-HHHHHHHHHHS-HHHHHHHHHHHHS-GGGHHHHHHHHHHHHHHHHHHHHHHHHHHHHHHHHHHHHTT-

Radius of gyration: 24.38 Å; chains: 1; bounding box: 54×22×68 Å

Foldseek 3Di:
DVVVVVVVVVVVVVVVVVVCVVVVVVVVCCVAVLDLVNVLVVLVVDPQLVVLLVVCVVVDDPVCVVVSVVVSVVRVVCSVVVSVVVSVVSVVVNVVVVVVVVD

pLDDT: mean 80.1, std 10.85, range [44.41, 95.94]